Protein AF-S5Z4G3-F1 (afdb_monomer)

Structure (mmCIF, N/CA/C/O backbone):
data_AF-S5Z4G3-F1
#
_entry.id   AF-S5Z4G3-F1
#
loop_
_atom_site.group_PDB
_atom_site.id
_atom_site.type_symbol
_atom_site.label_atom_id
_atom_site.label_alt_id
_atom_site.label_comp_id
_atom_site.label_asym_id
_atom_site.label_entity_id
_atom_site.label_seq_id
_atom_site.pdbx_PDB_ins_code
_atom_site.Cartn_x
_atom_site.Cartn_y
_atom_site.Cartn_z
_atom_site.occupancy
_atom_site.B_iso_or_equiv
_atom_site.auth_seq_id
_atom_site.auth_comp_id
_atom_site.auth_asym_id
_atom_site.auth_atom_id
_atom_site.pdbx_PDB_model_num
ATOM 1 N N . MET A 1 1 ? -11.469 -22.568 -18.625 1.00 41.72 1 MET A N 1
ATOM 2 C CA . MET A 1 1 ? -10.717 -23.206 -17.527 1.00 41.72 1 MET A CA 1
ATOM 3 C C . MET A 1 1 ? -10.103 -22.083 -16.714 1.00 41.72 1 MET A C 1
ATOM 5 O O . MET A 1 1 ? -9.240 -21.389 -17.223 1.00 41.72 1 MET A O 1
ATOM 9 N N . THR A 1 2 ? -10.686 -21.865 -15.535 1.00 43.72 2 THR A N 1
ATOM 10 C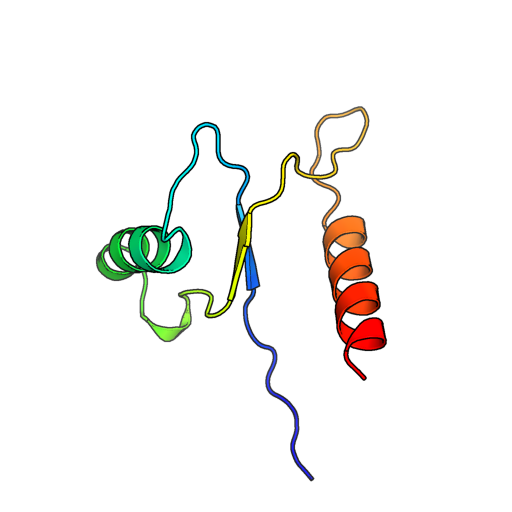 CA . THR A 1 2 ? -10.216 -21.027 -14.419 1.00 43.72 2 THR A CA 1
ATOM 11 C C . THR A 1 2 ? -9.887 -19.564 -14.743 1.00 43.72 2 THR A C 1
ATOM 13 O O . THR A 1 2 ? -8.730 -19.179 -14.864 1.00 43.72 2 THR A O 1
ATOM 16 N N . GLU A 1 3 ? -10.926 -18.725 -14.820 1.00 47.09 3 GLU A N 1
ATOM 17 C CA . GLU A 1 3 ? -10.788 -17.275 -14.649 1.00 47.09 3 GLU A CA 1
ATOM 18 C C . GLU A 1 3 ? -10.231 -17.021 -13.243 1.00 47.09 3 GLU A C 1
ATOM 20 O O . GLU A 1 3 ? -10.931 -17.181 -12.240 1.00 47.09 3 GLU A O 1
ATOM 25 N N . TRP A 1 4 ? -8.940 -16.702 -13.145 1.00 59.09 4 TRP A N 1
ATOM 26 C CA . TRP A 1 4 ? -8.357 -16.206 -11.906 1.00 59.09 4 TRP A CA 1
ATOM 27 C C . TRP A 1 4 ? -9.018 -14.869 -11.580 1.00 59.09 4 TRP A C 1
ATOM 29 O O . TRP A 1 4 ? -8.647 -13.827 -12.115 1.00 59.09 4 TRP A O 1
ATOM 39 N N . GLY A 1 5 ? -10.051 -14.938 -10.738 1.00 59.72 5 GLY A N 1
ATOM 40 C CA . GLY A 1 5 ? -10.785 -13.782 -10.253 1.00 59.72 5 GLY A CA 1
ATOM 41 C C . GL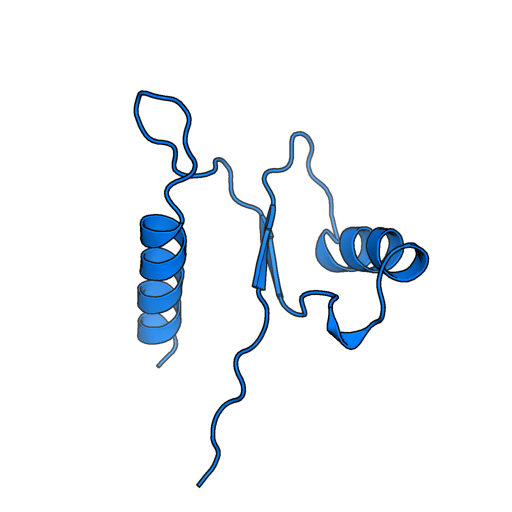Y A 1 5 ? -9.826 -12.725 -9.716 1.00 59.72 5 GLY A C 1
ATOM 42 O O . GLY A 1 5 ? -8.885 -13.030 -8.976 1.00 59.72 5 GLY A O 1
ATOM 43 N N . GLU A 1 6 ? -10.058 -11.483 -10.126 1.00 67.88 6 GLU A N 1
ATOM 44 C CA . GLU A 1 6 ? -9.245 -10.331 -9.759 1.00 67.88 6 GLU A CA 1
ATOM 45 C C . GLU A 1 6 ? -9.101 -10.261 -8.231 1.00 67.88 6 GLU A C 1
ATOM 47 O O . GLU A 1 6 ? -10.060 -10.024 -7.497 1.00 67.88 6 GLU A O 1
ATOM 52 N N . THR A 1 7 ? -7.892 -10.508 -7.726 1.00 78.94 7 THR A N 1
ATOM 53 C CA . THR A 1 7 ? -7.627 -10.448 -6.286 1.00 78.94 7 THR A CA 1
ATOM 54 C C . THR A 1 7 ? -7.267 -9.021 -5.895 1.00 78.94 7 THR A C 1
ATOM 56 O O . THR A 1 7 ? -6.291 -8.455 -6.386 1.00 78.94 7 THR A O 1
ATOM 59 N N . ALA A 1 8 ? -8.044 -8.435 -4.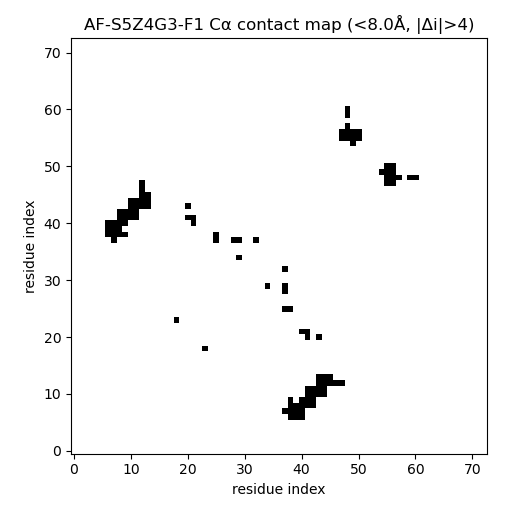983 1.00 82.69 8 ALA A N 1
ATOM 60 C CA . ALA A 1 8 ? -7.773 -7.101 -4.463 1.00 82.69 8 ALA A CA 1
ATOM 61 C C . ALA A 1 8 ? -6.471 -7.080 -3.644 1.00 82.69 8 ALA A C 1
ATOM 63 O O . ALA A 1 8 ? -6.349 -7.771 -2.624 1.00 82.69 8 ALA A O 1
ATOM 64 N N . LYS A 1 9 ? -5.530 -6.240 -4.084 1.00 86.06 9 LYS A N 1
ATOM 65 C CA . LYS A 1 9 ? -4.272 -5.936 -3.399 1.00 86.06 9 LYS A CA 1
ATOM 66 C C . LYS A 1 9 ? -4.236 -4.470 -2.979 1.00 86.06 9 LYS A C 1
ATOM 68 O O . LYS A 1 9 ? -4.631 -3.593 -3.748 1.00 86.06 9 LYS A O 1
ATOM 73 N N . ALA A 1 10 ? -3.757 -4.210 -1.769 1.00 89.12 10 ALA A N 1
ATOM 74 C CA . ALA A 1 10 ? -3.575 -2.873 -1.228 1.00 89.12 10 ALA A CA 1
ATOM 75 C C . ALA A 1 10 ? -2.094 -2.553 -1.028 1.00 89.12 10 ALA A C 1
ATOM 77 O O . ALA A 1 10 ? -1.355 -3.322 -0.421 1.00 89.12 10 ALA A O 1
ATOM 78 N N . PHE A 1 11 ? -1.694 -1.376 -1.501 1.00 88.69 11 PHE A N 1
ATOM 79 C CA . PHE A 1 11 ? -0.385 -0.801 -1.225 1.00 88.69 11 PHE A CA 1
ATOM 80 C C . PHE A 1 11 ? -0.494 0.163 -0.059 1.00 88.69 11 PHE A C 1
ATOM 82 O O . PHE A 1 11 ? -1.324 1.077 -0.092 1.00 88.69 11 PHE A O 1
ATOM 89 N N . VAL 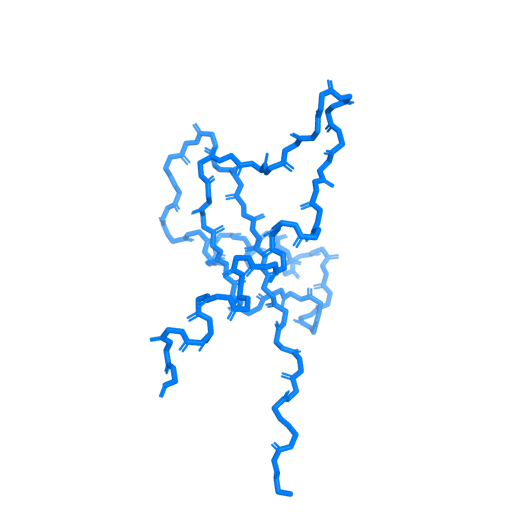A 1 12 ? 0.354 -0.018 0.943 1.00 89.38 12 VAL A N 1
ATOM 90 C CA . VAL A 1 12 ? 0.352 0.802 2.151 1.00 89.38 12 VAL A CA 1
ATOM 91 C C . VAL A 1 12 ? 1.734 1.405 2.332 1.00 89.38 12 VAL A C 1
ATOM 93 O O . VAL A 1 12 ? 2.736 0.698 2.314 1.00 89.38 12 VAL A O 1
ATOM 96 N N . VAL A 1 13 ? 1.786 2.723 2.505 1.00 89.69 13 VAL A N 1
ATOM 97 C CA . VAL A 1 13 ? 3.003 3.405 2.950 1.00 89.69 13 VAL A CA 1
ATOM 98 C C . VAL A 1 13 ? 2.914 3.535 4.454 1.00 89.69 13 VAL A C 1
ATOM 100 O O . VAL A 1 13 ? 1.995 4.168 4.975 1.00 89.69 13 VAL A O 1
ATOM 103 N N . LEU A 1 14 ? 3.854 2.905 5.140 1.00 88.31 14 LEU A N 1
ATOM 104 C CA . LEU A 1 14 ? 3.917 2.903 6.587 1.00 88.31 14 LEU A CA 1
ATOM 105 C C . LEU A 1 14 ? 4.870 3.991 7.066 1.00 88.31 14 LEU A C 1
ATOM 107 O O . LEU A 1 14 ? 6.013 4.057 6.629 1.00 88.31 14 LEU A O 1
ATOM 111 N N . SER A 1 15 ? 4.406 4.829 7.993 1.00 86.38 15 SER A N 1
ATOM 112 C CA . SER A 1 15 ? 5.284 5.799 8.659 1.00 86.38 15 SER A CA 1
ATOM 113 C C . SER A 1 15 ? 6.153 5.148 9.739 1.00 86.38 15 SER A C 1
ATOM 115 O O . SER A 1 15 ? 7.153 5.728 10.150 1.00 86.38 15 SER A O 1
ATOM 117 N N . GLN A 1 16 ? 5.745 3.976 10.229 1.00 85.88 16 GLN A N 1
ATOM 118 C CA . GLN A 1 16 ? 6.410 3.198 11.270 1.00 85.88 16 GLN A CA 1
ATOM 119 C C . GLN A 1 16 ? 6.321 1.715 10.896 1.00 85.88 16 GLN A C 1
ATOM 121 O O . GLN A 1 16 ? 5.318 1.324 10.295 1.00 85.88 16 GLN A O 1
ATOM 126 N N . PRO A 1 17 ? 7.316 0.882 11.239 1.00 82.56 17 PRO A N 1
ATOM 127 C CA . PRO A 1 17 ? 7.235 -0.552 10.987 1.00 82.56 17 PRO A CA 1
ATOM 128 C C . PRO A 1 17 ? 5.990 -1.133 11.671 1.00 82.56 17 PRO A C 1
ATOM 130 O O . PRO A 1 17 ? 5.776 -0.925 12.865 1.00 82.56 17 PRO A O 1
ATOM 133 N N . LEU A 1 18 ? 5.154 -1.822 10.893 1.00 82.31 18 LEU A N 1
ATOM 134 C CA . LEU A 1 18 ? 3.917 -2.442 11.360 1.00 82.31 18 LEU A CA 1
ATOM 135 C C . LEU 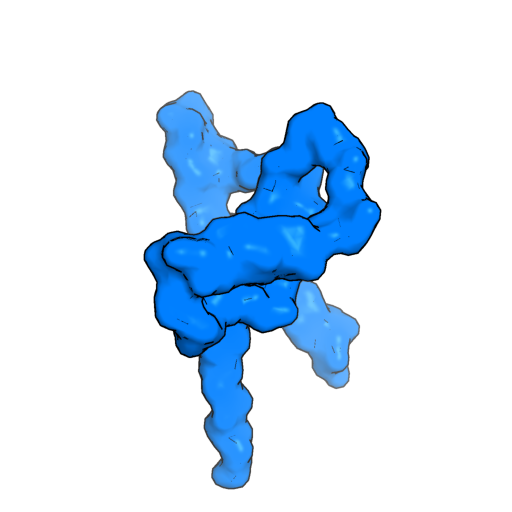A 1 18 ? 3.891 -3.894 10.894 1.00 82.31 18 LEU A C 1
ATOM 137 O O . LEU A 1 18 ? 3.717 -4.168 9.706 1.00 82.31 18 LEU A O 1
ATOM 141 N N . GLU A 1 19 ? 4.034 -4.818 11.840 1.00 84.12 19 GLU A N 1
ATOM 142 C CA . GLU A 1 19 ? 4.006 -6.254 11.583 1.00 84.12 19 GLU A CA 1
ATOM 143 C C . GLU A 1 19 ? 3.091 -6.967 12.595 1.00 84.12 19 GLU A C 1
ATOM 145 O O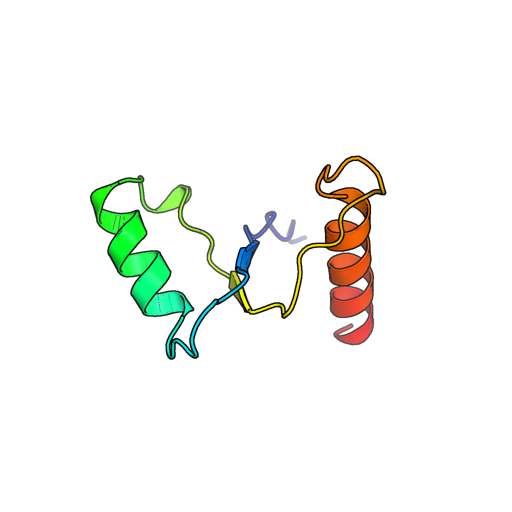 . GLU A 1 19 ? 3.270 -6.770 13.798 1.00 84.12 19 GLU A O 1
ATOM 150 N N . PRO A 1 20 ? 2.118 -7.789 12.144 1.00 85.06 20 PRO A N 1
ATOM 151 C CA . PRO A 1 20 ? 1.744 -8.047 10.752 1.00 85.06 20 PRO A CA 1
ATOM 152 C C . PRO A 1 20 ? 0.783 -6.982 10.183 1.00 85.06 20 PRO A C 1
ATOM 154 O O . PRO A 1 20 ? -0.375 -6.887 10.592 1.00 85.06 20 PRO A O 1
ATOM 157 N N . LEU A 1 21 ? 1.235 -6.239 9.161 1.00 86.88 21 LEU A N 1
ATOM 158 C CA . LEU A 1 21 ? 0.448 -5.221 8.444 1.00 86.88 21 LEU A CA 1
ATOM 159 C C . LEU A 1 21 ? -0.922 -5.737 7.985 1.00 86.88 21 LEU A C 1
ATOM 161 O O . LEU A 1 21 ? -1.931 -5.054 8.141 1.00 86.88 21 LEU A O 1
ATOM 165 N N . ALA A 1 22 ? -0.953 -6.932 7.394 1.00 86.88 22 ALA A N 1
ATOM 166 C CA . ALA A 1 22 ? -2.167 -7.490 6.810 1.00 86.88 22 ALA A CA 1
ATOM 167 C C . ALA A 1 22 ? -3.260 -7.725 7.861 1.00 86.88 22 ALA A C 1
ATOM 169 O O . ALA A 1 22 ? -4.418 -7.389 7.619 1.00 86.88 22 ALA A O 1
ATOM 170 N N . GLU A 1 23 ? -2.894 -8.258 9.028 1.00 87.81 23 GLU A N 1
ATOM 171 C CA . GLU A 1 23 ? -3.833 -8.519 10.122 1.00 87.81 23 GLU A CA 1
ATOM 172 C C . GLU A 1 23 ? -4.320 -7.215 10.747 1.00 87.81 23 GLU A C 1
ATOM 174 O O . GLU A 1 23 ? -5.525 -7.051 10.919 1.00 87.81 23 GLU A O 1
ATOM 179 N N . GLU A 1 24 ? -3.434 -6.247 11.002 1.00 89.19 24 GLU A N 1
ATOM 180 C CA . GLU A 1 24 ? -3.852 -4.963 11.576 1.00 89.19 24 GLU A CA 1
ATOM 181 C C . GLU A 1 24 ? -4.730 -4.161 10.610 1.00 89.19 24 GLU A C 1
ATOM 183 O O . GLU A 1 24 ? -5.778 -3.646 11.011 1.00 89.19 24 GLU A O 1
ATOM 188 N N . CYS A 1 25 ? -4.381 -4.114 9.318 1.00 88.31 25 CYS A N 1
ATOM 189 C CA . CYS A 1 25 ? -5.243 -3.512 8.302 1.00 88.31 25 CYS A CA 1
ATOM 190 C C . CYS A 1 25 ? -6.586 -4.238 8.214 1.00 88.31 25 CYS A C 1
ATOM 192 O O . CYS A 1 25 ? -7.631 -3.592 8.219 1.00 88.31 25 CYS A O 1
ATOM 194 N N . LYS A 1 26 ? -6.591 -5.572 8.175 1.00 88.38 26 LYS A N 1
ATOM 195 C CA . LYS A 1 26 ? -7.825 -6.361 8.129 1.00 88.38 26 LYS A CA 1
ATOM 196 C C . LYS A 1 26 ? -8.682 -6.125 9.365 1.00 88.38 26 LYS A C 1
ATOM 198 O O . LYS A 1 26 ? -9.881 -5.911 9.208 1.00 88.38 26 LYS A O 1
ATOM 203 N N . ARG A 1 27 ? -8.106 -6.118 10.568 1.00 89.44 27 ARG A N 1
ATOM 204 C CA . ARG A 1 27 ? -8.817 -5.856 11.827 1.00 89.44 27 ARG A CA 1
ATOM 205 C C . ARG A 1 27 ? -9.440 -4.463 11.818 1.00 89.44 27 ARG A C 1
ATOM 207 O O . ARG A 1 27 ? -10.622 -4.329 12.113 1.00 89.44 27 ARG A O 1
ATOM 214 N N . PHE A 1 28 ? -8.685 -3.451 11.389 1.00 89.38 28 PHE A N 1
ATOM 215 C CA . PHE A 1 28 ? -9.176 -2.077 11.258 1.00 89.38 28 PHE A CA 1
ATOM 216 C C . PHE A 1 28 ? -10.307 -1.941 10.226 1.00 89.38 28 PHE A C 1
ATOM 218 O O . PHE A 1 28 ? -11.282 -1.228 10.455 1.00 89.38 28 PHE A O 1
ATOM 225 N N . LEU A 1 29 ? -10.191 -2.626 9.084 1.00 89.81 29 LEU A N 1
ATOM 226 C CA . LEU A 1 29 ? -11.187 -2.581 8.014 1.00 89.81 29 LEU A CA 1
ATOM 227 C C . LEU A 1 29 ? -12.413 -3.451 8.317 1.00 89.81 29 LEU A C 1
ATOM 229 O O . LEU A 1 29 ? -13.487 -3.128 7.826 1.00 89.81 29 LEU A O 1
ATOM 233 N N . SER A 1 30 ? -12.292 -4.504 9.130 1.00 88.06 30 SER A N 1
ATOM 234 C CA . SER A 1 30 ? -13.400 -5.425 9.441 1.00 88.06 30 SER A CA 1
ATOM 235 C C . SER A 1 30 ? -14.536 -4.761 10.220 1.00 88.06 30 SER A C 1
ATOM 237 O O . SER A 1 30 ? -15.682 -5.172 10.082 1.00 88.06 30 SER A O 1
ATOM 239 N N . ASP A 1 31 ? -14.238 -3.711 10.987 1.00 90.06 31 ASP A N 1
ATOM 240 C CA . ASP A 1 31 ? -15.238 -2.872 11.666 1.00 90.06 31 ASP A CA 1
ATOM 241 C C . ASP A 1 31 ? -15.951 -1.900 10.702 1.00 90.06 31 ASP A C 1
ATOM 243 O O . ASP A 1 31 ? -17.089 -1.499 10.923 1.00 90.06 31 ASP A O 1
ATOM 247 N N . LYS A 1 32 ? -15.294 -1.525 9.596 1.00 90.06 32 LYS A N 1
ATOM 248 C CA . LYS A 1 32 ? -15.729 -0.422 8.717 1.00 90.06 32 LYS A CA 1
ATOM 249 C C . LYS A 1 32 ? -16.277 -0.871 7.367 1.00 90.06 32 LYS A C 1
ATOM 251 O O . LYS A 1 32 ? -16.997 -0.119 6.711 1.00 90.06 32 LYS A O 1
ATOM 256 N N . LEU A 1 33 ? -15.892 -2.055 6.903 1.00 89.38 33 LEU A N 1
ATOM 257 C CA . LEU A 1 33 ? -16.145 -2.557 5.558 1.00 89.38 33 LEU A CA 1
ATOM 258 C C . LEU A 1 33 ? -16.621 -4.006 5.612 1.00 89.38 33 LEU A C 1
ATOM 260 O O . LEU A 1 33 ? -16.154 -4.814 6.407 1.00 89.38 33 LEU A O 1
ATOM 264 N N . ALA A 1 34 ? -17.510 -4.355 4.686 1.00 86.00 34 ALA A N 1
ATOM 265 C CA . ALA A 1 34 ? -17.897 -5.741 4.478 1.00 86.00 34 ALA A CA 1
ATOM 266 C C . ALA A 1 34 ? -16.693 -6.574 4.007 1.00 86.00 34 ALA A C 1
ATOM 268 O O . ALA A 1 34 ? -15.908 -6.114 3.177 1.00 86.00 34 ALA A O 1
ATOM 269 N N . GLY A 1 35 ? -16.588 -7.820 4.481 1.00 81.94 35 GLY A N 1
ATOM 270 C CA . GLY A 1 35 ? -15.418 -8.681 4.266 1.00 81.94 35 GLY A CA 1
ATOM 271 C C . GLY A 1 35 ? -14.987 -8.854 2.805 1.00 81.94 35 GLY A C 1
ATOM 272 O O . GLY A 1 35 ? -13.798 -8.968 2.532 1.00 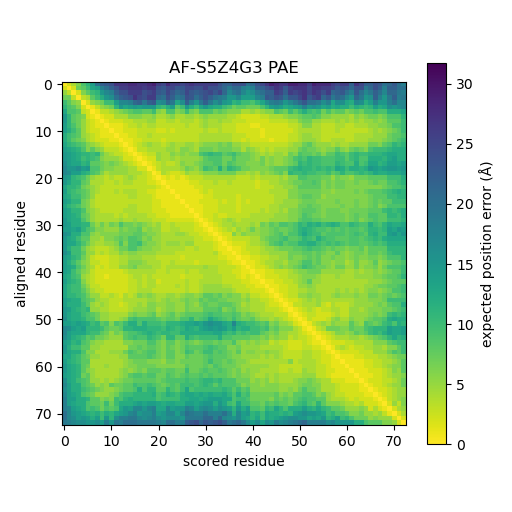81.94 35 GLY A O 1
ATOM 273 N N . TYR A 1 36 ? -15.919 -8.788 1.849 1.00 81.12 36 TYR A N 1
ATOM 274 C CA . TYR A 1 36 ? -15.608 -8.879 0.417 1.00 81.12 36 TYR A CA 1
ATOM 275 C C . TYR A 1 36 ? -14.881 -7.646 -0.152 1.00 81.12 36 TYR A C 1
ATOM 277 O O . TYR A 1 36 ? -14.291 -7.730 -1.225 1.00 81.12 36 TYR A O 1
ATOM 285 N N . LYS A 1 37 ? -14.922 -6.497 0.536 1.00 84.75 37 LYS A N 1
ATOM 286 C CA . LYS A 1 37 ? -14.184 -5.276 0.159 1.00 84.75 37 LYS A CA 1
ATOM 287 C C . LYS A 1 37 ? -12.795 -5.215 0.780 1.00 84.75 37 LYS A C 1
ATOM 289 O O . LYS A 1 37 ? -12.033 -4.309 0.455 1.00 84.75 37 LYS A O 1
ATOM 294 N N . ILE A 1 38 ? -12.488 -6.126 1.700 1.00 88.38 38 ILE A N 1
ATOM 295 C CA . ILE A 1 38 ? -11.204 -6.146 2.383 1.00 88.38 38 ILE A CA 1
ATOM 296 C C . ILE A 1 38 ? -10.180 -6.784 1.434 1.00 88.38 38 ILE A C 1
ATOM 298 O O . ILE A 1 38 ? -10.372 -7.930 1.017 1.00 88.38 38 ILE A O 1
ATOM 302 N N . PRO A 1 39 ? -9.101 -6.065 1.074 1.00 87.94 39 PRO A N 1
ATOM 303 C CA . PRO A 1 39 ? -8.019 -6.618 0.269 1.00 87.94 39 PRO A CA 1
ATOM 304 C C . PRO A 1 39 ? -7.474 -7.902 0.895 1.00 87.94 39 PRO A C 1
ATOM 306 O O . PRO A 1 39 ? -7.334 -7.996 2.116 1.00 87.94 39 PRO A O 1
ATOM 309 N N . ARG A 1 40 ? -7.150 -8.891 0.059 1.00 84.62 40 ARG A N 1
ATOM 310 C CA . ARG A 1 40 ? -6.537 -10.151 0.520 1.00 84.62 40 ARG A CA 1
ATOM 311 C C . ARG A 1 40 ? -5.020 -10.052 0.595 1.00 84.62 40 ARG A C 1
ATOM 313 O O . ARG A 1 40 ? -4.401 -10.777 1.363 1.00 84.62 40 ARG A O 1
ATOM 320 N N . LEU A 1 41 ? -4.441 -9.167 -0.210 1.00 85.69 41 LEU A N 1
ATOM 321 C CA . LEU A 1 41 ? -3.006 -8.954 -0.308 1.00 85.69 41 LEU A CA 1
ATOM 322 C C . LEU A 1 41 ? -2.679 -7.532 0.146 1.00 85.69 41 LEU A C 1
ATOM 324 O O . LEU A 1 41 ? -3.330 -6.579 -0.284 1.00 85.69 41 LEU A O 1
ATOM 328 N N . TYR A 1 42 ? -1.657 -7.398 0.984 1.00 88.31 42 TYR A N 1
ATOM 329 C CA . TYR A 1 42 ? -1.137 -6.113 1.440 1.00 88.31 42 TYR A CA 1
ATOM 330 C C . TYR A 1 42 ? 0.350 -6.054 1.145 1.00 88.31 42 TYR A C 1
ATOM 332 O O . TYR A 1 42 ? 1.076 -6.998 1.444 1.00 88.31 42 TYR A O 1
ATOM 340 N N . GLU A 1 43 ? 0.795 -4.946 0.570 1.00 87.12 43 GLU A N 1
ATOM 341 C CA . GLU A 1 43 ? 2.202 -4.702 0.294 1.00 87.12 43 GLU A CA 1
ATOM 342 C C . GLU A 1 43 ? 2.620 -3.369 0.903 1.00 87.12 43 GLU A C 1
ATOM 344 O O . GLU A 1 43 ? 2.065 -2.314 0.579 1.00 87.12 43 GLU A O 1
ATOM 349 N N . ALA A 1 44 ? 3.593 -3.436 1.809 1.00 87.62 44 ALA A N 1
ATOM 350 C CA . ALA A 1 44 ? 4.226 -2.258 2.366 1.00 87.62 44 ALA A CA 1
ATOM 351 C C . ALA A 1 44 ? 5.223 -1.702 1.343 1.00 87.62 44 ALA A C 1
ATOM 353 O O . ALA A 1 44 ? 6.164 -2.391 0.952 1.00 87.62 44 ALA A O 1
ATOM 354 N N . ILE A 1 45 ? 5.029 -0.458 0.915 1.00 87.00 45 ILE A N 1
ATOM 355 C CA . ILE A 1 45 ? 5.953 0.239 0.016 1.00 87.00 45 ILE A CA 1
ATOM 356 C C . ILE A 1 45 ? 6.514 1.474 0.714 1.00 87.00 45 ILE A C 1
ATOM 358 O O . ILE A 1 45 ? 5.822 2.123 1.494 1.00 87.00 45 ILE A O 1
ATOM 362 N N . ALA A 1 46 ? 7.767 1.816 0.415 1.00 84.38 46 ALA A N 1
ATOM 363 C CA . ALA A 1 46 ? 8.415 2.987 1.004 1.00 84.38 46 ALA A CA 1
ATOM 364 C C . ALA A 1 46 ? 7.729 4.299 0.587 1.00 84.38 46 ALA A C 1
ATOM 366 O O . ALA A 1 46 ? 7.566 5.212 1.390 1.00 84.38 46 ALA A O 1
ATOM 367 N N . GLU A 1 47 ? 7.278 4.380 -0.665 1.00 85.94 47 GLU A N 1
ATOM 368 C CA . GLU A 1 47 ? 6.584 5.548 -1.190 1.00 85.94 47 GLU A CA 1
ATOM 3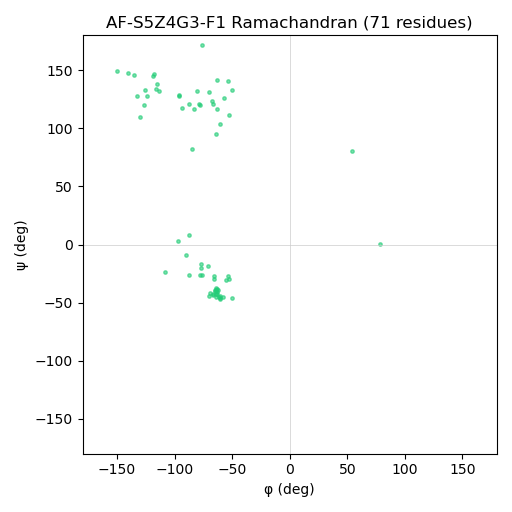69 C C . GLU A 1 47 ? 5.587 5.169 -2.284 1.00 85.94 47 GLU A C 1
ATOM 371 O O . GLU A 1 47 ? 5.789 4.222 -3.049 1.00 85.94 47 GLU A O 1
ATOM 376 N N . LEU A 1 48 ? 4.505 5.944 -2.378 1.00 87.62 48 LEU A N 1
ATOM 377 C CA . LEU A 1 48 ? 3.588 5.871 -3.509 1.00 87.62 48 LEU A CA 1
ATOM 378 C C . LEU A 1 48 ? 4.179 6.674 -4.671 1.00 87.62 48 LEU A C 1
ATOM 380 O O . LEU A 1 48 ? 4.507 7.843 -4.463 1.00 87.62 48 LEU A O 1
ATOM 384 N N . PRO A 1 49 ? 4.222 6.122 -5.898 1.00 85.75 49 PRO A N 1
ATOM 385 C CA . PRO A 1 49 ? 4.681 6.869 -7.056 1.00 85.75 49 PRO A CA 1
ATOM 386 C C . PRO A 1 49 ? 3.731 8.045 -7.283 1.00 85.75 49 PRO A C 1
ATOM 388 O O . PRO A 1 49 ? 2.532 7.862 -7.526 1.00 85.75 49 PRO A O 1
ATOM 391 N N . ARG A 1 50 ? 4.254 9.262 -7.167 1.00 89.62 50 ARG A N 1
ATOM 392 C CA . ARG A 1 50 ? 3.505 10.506 -7.353 1.00 89.62 50 ARG A CA 1
ATOM 393 C C . ARG A 1 50 ? 4.106 11.298 -8.506 1.00 89.62 50 ARG A C 1
ATOM 395 O O . ARG A 1 50 ? 5.312 11.281 -8.714 1.00 89.62 50 ARG A O 1
ATOM 402 N N . ASN A 1 51 ? 3.256 11.985 -9.262 1.00 87.44 51 ASN A N 1
ATOM 403 C CA . ASN A 1 51 ? 3.714 12.943 -10.266 1.00 87.44 51 ASN A CA 1
ATOM 404 C C . ASN A 1 51 ? 4.174 14.253 -9.598 1.00 87.44 51 ASN A C 1
ATOM 406 O O . ASN A 1 51 ? 3.885 14.473 -8.422 1.00 87.44 51 ASN A O 1
ATOM 410 N N . ALA A 1 52 ? 4.785 15.167 -10.357 1.00 84.12 52 ALA A N 1
ATOM 411 C CA . ALA A 1 52 ? 5.241 16.478 -9.871 1.00 84.12 52 ALA A CA 1
ATOM 412 C C . ALA A 1 52 ? 4.145 17.311 -9.165 1.00 84.12 52 ALA A C 1
ATOM 414 O O . ALA A 1 52 ? 4.433 18.101 -8.276 1.00 84.12 52 ALA A O 1
ATOM 415 N N . THR A 1 53 ? 2.869 17.101 -9.507 1.00 84.62 53 THR A N 1
ATOM 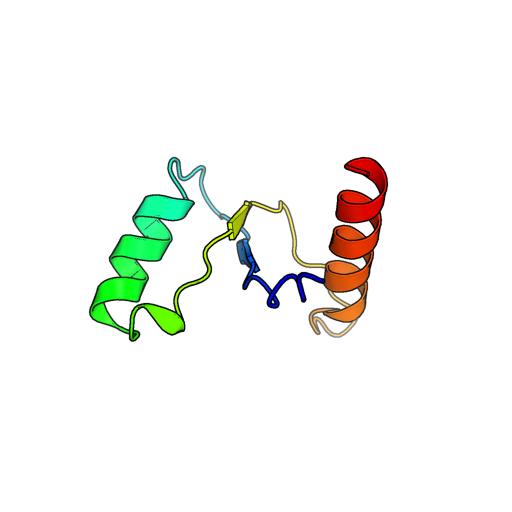416 C CA . THR A 1 53 ? 1.702 17.741 -8.860 1.00 84.62 53 THR A CA 1
ATOM 417 C C . THR A 1 53 ? 1.183 16.971 -7.628 1.00 84.62 53 THR A C 1
ATOM 419 O O . THR A 1 53 ? 0.088 17.234 -7.141 1.00 84.62 53 THR A O 1
ATOM 422 N N . GLY A 1 54 ? 1.892 15.943 -7.155 1.00 83.75 54 GLY A N 1
ATOM 423 C CA . GLY A 1 54 ? 1.510 15.123 -5.997 1.00 83.75 54 GLY A CA 1
ATOM 424 C C . GLY A 1 54 ? 0.434 14.060 -6.260 1.00 83.75 54 GLY A C 1
ATOM 425 O O . GLY A 1 54 ? 0.072 13.314 -5.349 1.00 83.75 54 GLY A O 1
ATOM 426 N N . LYS A 1 55 ? -0.077 13.939 -7.494 1.00 86.00 55 LYS A N 1
ATOM 427 C CA . LYS A 1 55 ? -1.069 12.908 -7.850 1.00 86.00 55 LYS A CA 1
ATOM 428 C C . LYS A 1 55 ? -0.441 11.516 -7.864 1.00 86.00 55 LYS A C 1
ATOM 430 O O . LYS A 1 55 ? 0.574 11.313 -8.522 1.00 86.00 55 LYS A O 1
ATOM 435 N N . VAL A 1 56 ? -1.094 10.553 -7.211 1.00 87.88 56 VAL A N 1
ATOM 436 C CA . VAL A 1 56 ? -0.671 9.144 -7.216 1.00 87.88 56 VAL A CA 1
ATOM 437 C C . VAL A 1 56 ? -0.848 8.538 -8.609 1.00 87.88 56 VAL A C 1
ATOM 439 O O . VAL A 1 56 ? -1.950 8.510 -9.164 1.00 87.88 56 VAL A O 1
ATOM 442 N N . LEU A 1 57 ? 0.239 8.005 -9.154 1.00 88.50 57 LEU A N 1
ATOM 443 C CA . LEU A 1 57 ? 0.299 7.361 -10.458 1.00 88.50 57 LEU A CA 1
ATOM 444 C C . LEU A 1 57 ? -0.109 5.889 -10.337 1.00 88.50 57 LEU A C 1
ATOM 446 O O . LEU A 1 57 ? 0.722 4.983 -10.288 1.00 88.50 57 LEU A O 1
ATOM 450 N N . LYS A 1 58 ? -1.423 5.637 -10.329 1.00 84.75 58 LYS A N 1
ATOM 451 C CA . LYS A 1 58 ? -1.995 4.276 -10.260 1.00 84.75 58 LYS A CA 1
ATOM 452 C C . LYS A 1 58 ? -1.492 3.351 -11.377 1.00 84.75 58 LYS A C 1
ATOM 454 O O . LYS A 1 58 ? -1.375 2.150 -11.167 1.00 84.75 58 LYS A O 1
ATOM 459 N N . GLN A 1 59 ? -1.172 3.908 -12.547 1.00 86.44 59 GLN A N 1
ATOM 460 C CA . GLN A 1 59 ? -0.628 3.156 -13.682 1.00 86.44 59 GLN A CA 1
ATOM 461 C C . GLN A 1 59 ? 0.740 2.538 -13.363 1.00 86.44 59 GLN A C 1
ATOM 463 O O . GLN A 1 59 ? 0.984 1.396 -13.736 1.00 86.44 59 GLN A O 1
ATOM 468 N N . VAL A 1 60 ? 1.595 3.252 -12.624 1.00 86.19 60 VAL A N 1
ATOM 469 C CA . VAL A 1 60 ? 2.923 2.763 -12.215 1.00 86.19 60 VAL A CA 1
ATOM 470 C C . VAL A 1 60 ? 2.788 1.637 -11.192 1.00 86.19 60 VAL A C 1
ATOM 472 O O . VAL A 1 60 ? 3.464 0.620 -11.309 1.00 86.19 60 VAL A O 1
ATOM 475 N N . LEU A 1 61 ? 1.863 1.776 -10.235 1.00 84.44 61 LEU A N 1
ATOM 476 C CA . LEU A 1 61 ? 1.546 0.712 -9.273 1.00 84.44 61 LEU A CA 1
ATOM 477 C C . LEU A 1 61 ? 1.041 -0.550 -9.983 1.00 84.44 61 LEU A C 1
ATOM 479 O O . LEU A 1 61 ? 1.507 -1.648 -9.699 1.00 84.44 61 LEU A O 1
ATOM 483 N N . ARG A 1 62 ? 0.145 -0.394 -10.965 1.00 84.44 62 ARG A N 1
ATOM 484 C CA . ARG A 1 62 ? -0.351 -1.523 -11.762 1.00 84.44 62 ARG A CA 1
ATOM 485 C C . ARG A 1 62 ? 0.754 -2.166 -12.604 1.00 84.44 62 ARG A C 1
ATOM 487 O O . ARG A 1 62 ? 0.805 -3.385 -12.689 1.00 84.44 62 ARG A O 1
ATOM 494 N N . ALA A 1 63 ? 1.645 -1.372 -13.197 1.00 85.06 63 ALA A N 1
ATOM 495 C CA . ALA A 1 63 ? 2.783 -1.887 -13.955 1.00 85.06 63 ALA A CA 1
ATOM 496 C C . ALA A 1 63 ? 3.763 -2.674 -13.068 1.00 85.06 63 ALA A C 1
ATOM 498 O O . ALA A 1 63 ? 4.235 -3.727 -13.493 1.00 85.06 63 ALA A O 1
ATOM 499 N N . ARG A 1 64 ? 4.016 -2.214 -11.830 1.00 83.38 64 ARG A N 1
ATOM 500 C CA . ARG A 1 64 ? 4.796 -2.961 -10.827 1.00 83.38 64 ARG A CA 1
ATOM 501 C C . ARG A 1 64 ? 4.187 -4.329 -10.535 1.00 83.38 64 ARG A C 1
ATOM 503 O O . ARG A 1 64 ? 4.918 -5.310 -10.560 1.00 83.38 64 ARG A O 1
ATOM 510 N N . GLU A 1 65 ? 2.870 -4.409 -10.345 1.00 82.69 65 GLU A N 1
ATOM 511 C CA . GLU A 1 65 ? 2.195 -5.698 -10.131 1.00 82.69 65 GLU A CA 1
ATOM 512 C C . GLU A 1 65 ? 2.287 -6.616 -11.334 1.00 82.69 65 GLU A C 1
ATOM 514 O O . GLU A 1 65 ? 2.582 -7.791 -11.179 1.00 82.69 65 GLU A O 1
ATOM 519 N N . VAL A 1 66 ? 2.056 -6.096 -12.539 1.00 79.38 66 VAL A N 1
ATOM 520 C CA . VAL A 1 66 ? 2.148 -6.906 -13.760 1.00 79.38 66 VAL A CA 1
ATOM 521 C C . VAL A 1 66 ? 3.571 -7.441 -13.943 1.00 79.38 66 VAL A C 1
ATOM 523 O O . VAL A 1 66 ? 3.745 -8.591 -14.340 1.00 79.38 66 VAL A O 1
ATOM 526 N N . ALA A 1 67 ? 4.589 -6.636 -13.629 1.00 76.25 67 ALA A N 1
ATOM 527 C CA . ALA A 1 67 ? 5.980 -7.077 -13.642 1.00 76.25 67 ALA A CA 1
ATOM 528 C C . ALA A 1 67 ? 6.265 -8.132 -12.557 1.00 76.25 67 ALA A C 1
ATOM 530 O O . ALA A 1 67 ? 6.894 -9.143 -12.857 1.00 76.25 67 ALA A O 1
ATOM 531 N N . ALA A 1 68 ? 5.764 -7.939 -11.332 1.00 74.56 68 ALA A N 1
ATOM 532 C CA . ALA A 1 68 ? 5.914 -8.897 -10.236 1.00 74.56 68 ALA A CA 1
ATOM 533 C C . ALA A 1 68 ? 5.204 -10.233 -10.524 1.00 74.56 68 ALA A C 1
ATOM 535 O O . ALA A 1 68 ? 5.789 -11.292 -10.321 1.00 74.56 68 ALA A O 1
ATOM 536 N N . GLN A 1 69 ? 3.988 -10.195 -11.078 1.00 69.62 69 GLN A N 1
ATOM 537 C CA . GLN A 1 69 ? 3.234 -11.385 -11.488 1.00 69.62 69 GLN A CA 1
ATOM 538 C C . GLN A 1 69 ? 3.927 -12.141 -12.624 1.00 69.62 69 GLN A C 1
ATOM 540 O O . GLN A 1 69 ? 3.968 -13.366 -12.594 1.00 69.62 69 GLN A O 1
ATOM 545 N N . LYS A 1 70 ? 4.513 -11.433 -13.601 1.00 63.41 70 LYS A N 1
ATOM 546 C CA . LYS A 1 70 ? 5.318 -12.063 -14.662 1.00 63.41 70 LYS A CA 1
ATOM 547 C C . LYS A 1 70 ? 6.603 -12.702 -14.145 1.00 63.41 70 LYS A C 1
ATOM 549 O O . LYS A 1 70 ? 7.063 -13.650 -14.757 1.00 63.41 70 LYS A O 1
ATOM 554 N N . ALA A 1 71 ? 7.191 -12.179 -13.072 1.00 59.31 71 ALA A N 1
ATOM 555 C CA . ALA A 1 71 ? 8.384 -12.765 -12.462 1.00 59.31 71 ALA A CA 1
ATOM 556 C C . ALA A 1 71 ? 8.072 -14.011 -11.610 1.00 59.31 71 ALA A C 1
ATOM 558 O O . ALA A 1 71 ? 8.982 -14.768 -11.288 1.00 59.31 71 ALA A O 1
ATOM 559 N N . GLN A 1 72 ? 6.805 -14.212 -11.233 1.00 52.69 72 GLN A N 1
ATOM 560 C CA . GLN A 1 72 ? 6.330 -15.391 -10.500 1.00 52.69 72 GLN A CA 1
ATOM 561 C C . GLN A 1 72 ? 5.720 -16.478 -11.406 1.00 52.69 72 GLN A C 1
ATOM 563 O O . GLN A 1 72 ? 5.241 -17.483 -10.880 1.00 52.69 72 GLN A O 1
ATOM 568 N N . ALA A 1 73 ? 5.730 -16.285 -12.730 1.00 46.84 73 ALA A N 1
ATOM 569 C CA . ALA A 1 73 ? 5.274 -17.246 -13.738 1.00 46.84 73 ALA A CA 1
ATOM 570 C C . ALA A 1 73 ? 6.468 -17.844 -14.490 1.00 46.84 73 ALA A C 1
ATOM 572 O O . ALA A 1 73 ? 6.409 -19.055 -14.793 1.00 46.84 73 ALA A O 1
#

pLDDT: mean 81.34, std 11.82, range [41.72, 90.06]

Mean predicted aligned error: 7.44 Å

Nearest PDB structures (foldseek):
  4fuq-assembly4_D  TM=8.617E-01  e=3.825E-02  Rhodopseudomonas palustris CGA009
  1ult-assembly1_A  TM=7.530E-01  e=1.040E-02  Thermus thermophilus
  5upq-assembly1_A  TM=8.732E-01  e=7.088E-02  Streptomyces platensis subsp. rosaceus
  5es5-assembly1_A  TM=8.561E-01  e=9.324E-02  Brevibacillus parabrevis
  1t5d-assembly1_X-2  TM=7.634E-01  e=7.591E-02  Alcaligenes sp. AL3007

Secondary structure (DSSP, 8-state):
--------EEEEE-SS--TTHHHHHHHHHHTTS-GGGS-SEEEEES---B-TTS-B-HHHHHHHHHHHHHHT-

Radius of gyration: 14.19 Å; Cα contacts (8 Å, |Δi|>4): 55; chains: 1; bounding box: 26×41×29 Å

InterPro domains:
  IPR025110 AMP-binding enzyme, C-terminal domain [PF13193] (3-55)
  IPR045851 AMP-binding enzyme domain superfamily [G3DSA:3.30.300.30] (1-73)

Sequence (73 aa):
MTEWGETAKAFVVLSQPLEPLAEECKRFLSDKLAGYKIPRLYEAIAELPRNATGKVLKQVLRAREVAAQKAQA

Foldseek 3Di:
DDDPPDAAEEEDEDPDDDPPPLVVQCVVCVVPDDPVPRGPHYDHDNDFDADPVRHGDVVVVVVVVVVVVVVVD

Solvent-accessible surface area (backbone atoms only — not comparable to full-atom values): 4781 Å² total; per-residue (Å²): 136,81,84,79,70,87,75,50,67,41,81,41,68,67,95,58,95,62,87,65,48,59,59,54,52,47,59,63,39,58,81,77,42,62,73,90,75,54,58,83,40,67,43,83,38,94,66,79,60,52,46,100,85,67,49,72,42,63,66,59,58,51,49,51,49,56,53,53,54,59,74,75,107

Organism: Geobacillus genomosp. 3 (NCBI:txid1921421)